Protein AF-A0A0R0GU88-F1 (afdb_monomer_lite)

Sequence (122 aa):
MTDLKIAALEGHMEAKYVFGMILLCSHDDELRKQGLEYMRFIRKSMCIIKCRNRVKQFVDHLWKGNGMLVRNRIPLCRCKNTCKGRRVKKGVWSFLDDDINLCEYSRWDHEIDFFNWLFDVY

Organism: Glycine max (NCBI:txid3847)

Secondary structure (DSSP, 8-state):
-HHHHHHHHTT-HHHHHHHHHHHHT-S-HHHHHHHHHHHHHHHHTT-HHHHHHHHHHHHHHH-TT----------S---SSS-GGGG--TT----SS--TTS-HHHHHHHHHHHHHHHTT--

InterPro domains:
  IPR057136 At2g35280-like, TPR domain [PF23310] (3-59)

Structure (mmCIF, N/CA/C/O backbone):
data_AF-A0A0R0GU88-F1
#
_entry.id   AF-A0A0R0GU88-F1
#
loop_
_atom_site.group_PDB
_atom_site.id
_atom_site.type_symbol
_atom_site.label_atom_id
_atom_site.label_alt_id
_atom_site.label_comp_id
_atom_site.label_asym_id
_atom_site.label_entity_id
_atom_site.label_seq_id
_atom_site.pdbx_PDB_ins_code
_atom_site.Cartn_x
_atom_site.Cartn_y
_atom_site.Cartn_z
_atom_site.occupancy
_atom_site.B_iso_or_equiv
_atom_site.auth_seq_id
_atom_site.auth_comp_id
_atom_site.auth_asym_id
_atom_site.auth_atom_id
_atom_site.pdbx_PDB_model_num
ATOM 1 N N . MET A 1 1 ? 1.875 6.193 14.722 1.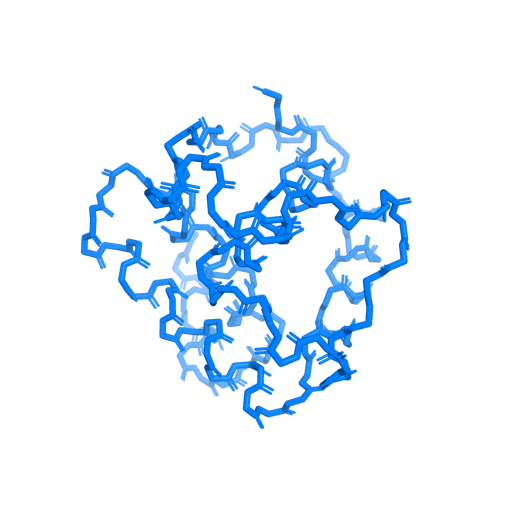00 66.56 1 MET A N 1
ATOM 2 C CA . MET A 1 1 ? 2.665 5.401 13.743 1.00 66.56 1 MET A CA 1
ATOM 3 C C . MET A 1 1 ? 3.547 4.353 14.426 1.00 66.56 1 MET A C 1
ATOM 5 O O . MET A 1 1 ? 3.728 3.287 13.851 1.00 66.56 1 MET A O 1
ATOM 9 N N . THR A 1 2 ? 4.047 4.606 15.643 1.00 83.25 2 THR A N 1
ATOM 10 C CA . THR A 1 2 ? 4.864 3.659 16.425 1.00 83.25 2 THR A CA 1
ATOM 11 C C . THR A 1 2 ? 4.169 2.316 16.663 1.00 83.25 2 THR A C 1
ATOM 13 O O . THR A 1 2 ? 4.744 1.291 16.316 1.00 83.25 2 THR A O 1
ATOM 16 N N . ASP A 1 3 ? 2.914 2.312 17.123 1.00 91.50 3 ASP A N 1
ATOM 17 C CA . ASP A 1 3 ? 2.192 1.064 17.435 1.00 91.50 3 ASP A CA 1
ATOM 18 C C . ASP A 1 3 ? 1.969 0.191 16.198 1.00 91.50 3 ASP A C 1
ATOM 20 O O . ASP A 1 3 ? 2.160 -1.020 16.237 1.00 91.50 3 ASP A O 1
ATOM 24 N N . LEU A 1 4 ? 1.648 0.815 15.057 1.00 90.25 4 LEU A N 1
ATOM 25 C CA . LEU A 1 4 ? 1.500 0.103 13.787 1.00 90.25 4 LEU A CA 1
ATOM 26 C C . LEU A 1 4 ? 2.821 -0.547 13.355 1.00 90.25 4 LEU A C 1
ATOM 28 O O . LEU A 1 4 ? 2.826 -1.693 12.911 1.00 90.25 4 LEU A O 1
ATOM 32 N N . LYS A 1 5 ? 3.938 0.179 13.490 1.00 92.81 5 LYS A N 1
ATOM 33 C CA . LYS A 1 5 ? 5.271 -0.351 13.187 1.00 92.81 5 LYS A CA 1
ATOM 34 C C . LYS A 1 5 ? 5.621 -1.518 14.114 1.00 92.81 5 LYS A C 1
ATOM 36 O O . LYS A 1 5 ? 6.118 -2.526 13.625 1.00 92.81 5 LYS A O 1
ATOM 41 N N . ILE A 1 6 ? 5.352 -1.399 15.415 1.00 95.69 6 ILE A N 1
ATOM 42 C CA . ILE A 1 6 ? 5.600 -2.467 16.397 1.00 95.69 6 ILE A CA 1
ATOM 43 C C . ILE A 1 6 ? 4.776 -3.707 16.039 1.00 95.69 6 ILE A C 1
ATOM 45 O O . ILE A 1 6 ? 5.356 -4.766 15.823 1.00 95.69 6 ILE A O 1
ATOM 49 N N . ALA A 1 7 ? 3.466 -3.563 15.831 1.00 95.19 7 ALA A N 1
ATOM 50 C CA . ALA A 1 7 ? 2.599 -4.678 15.451 1.00 95.19 7 ALA A CA 1
ATOM 51 C C . ALA A 1 7 ? 3.040 -5.342 14.130 1.00 95.19 7 ALA A C 1
ATOM 53 O O . ALA A 1 7 ? 2.999 -6.567 13.986 1.00 95.19 7 ALA A O 1
ATOM 54 N N . ALA A 1 8 ? 3.498 -4.551 13.152 1.00 95.12 8 ALA A N 1
ATOM 55 C CA . ALA A 1 8 ? 4.046 -5.081 11.906 1.00 95.12 8 ALA A CA 1
ATOM 56 C C . ALA A 1 8 ? 5.330 -5.896 12.144 1.00 95.12 8 ALA A C 1
ATOM 58 O O . ALA A 1 8 ? 5.484 -6.971 11.562 1.00 95.12 8 ALA A O 1
ATOM 59 N N . LEU A 1 9 ? 6.231 -5.422 13.008 1.00 94.44 9 LEU A N 1
ATOM 60 C CA . LEU A 1 9 ? 7.456 -6.139 13.373 1.00 94.44 9 LEU A CA 1
ATOM 61 C C . LEU A 1 9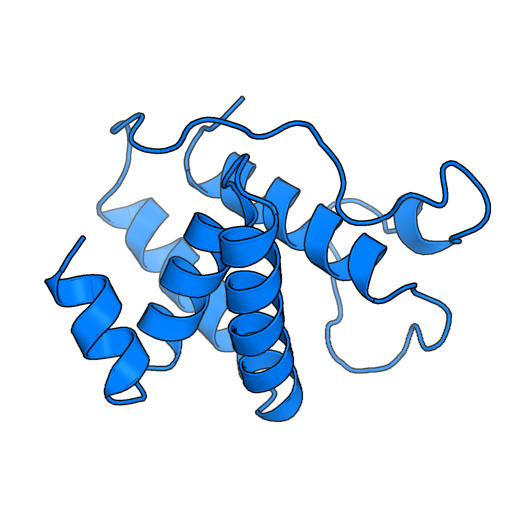 ? 7.162 -7.426 14.159 1.00 94.44 9 LEU A C 1
ATOM 63 O O . LEU A 1 9 ? 7.790 -8.448 13.894 1.00 94.44 9 LEU A O 1
ATOM 67 N N . GLU A 1 10 ? 6.157 -7.411 15.034 1.00 94.75 10 GLU A N 1
ATOM 68 C CA . GLU A 1 10 ? 5.708 -8.568 15.826 1.00 94.75 10 GLU A CA 1
ATOM 69 C C . GLU A 1 10 ? 4.997 -9.651 14.999 1.00 94.75 10 GLU A C 1
ATOM 71 O O . GLU A 1 10 ? 4.727 -10.742 15.495 1.00 94.75 10 GLU A O 1
ATOM 76 N N . GLY A 1 11 ? 4.725 -9.401 13.715 1.00 91.94 11 GLY A N 1
ATOM 77 C CA . GLY A 1 11 ? 4.186 -10.421 12.814 1.00 91.94 11 GLY A CA 1
ATOM 78 C C . GLY A 1 11 ? 2.701 -10.291 12.495 1.00 91.94 11 GLY A C 1
ATOM 79 O O . GLY A 1 11 ? 2.195 -11.111 11.728 1.00 91.94 11 GLY A O 1
ATOM 80 N N . HIS A 1 12 ? 2.004 -9.267 12.997 1.00 93.94 12 HIS A N 1
ATOM 81 C CA . HIS A 1 12 ? 0.592 -9.055 12.675 1.00 93.94 12 HIS A CA 1
ATOM 82 C C . HIS A 1 12 ? 0.416 -8.768 11.176 1.00 93.94 12 HIS A C 1
ATOM 84 O O . HIS A 1 12 ? 0.899 -7.764 10.652 1.00 93.94 12 HIS A O 1
ATOM 90 N N . MET A 1 13 ? -0.282 -9.657 10.464 1.00 94.19 13 MET A N 1
ATOM 91 C CA . MET A 1 13 ? -0.327 -9.651 8.995 1.00 94.19 13 MET A CA 1
ATOM 92 C C . MET A 1 13 ? -1.021 -8.414 8.416 1.00 94.19 13 MET A C 1
ATOM 94 O O . MET A 1 13 ? -0.590 -7.874 7.397 1.00 94.19 13 MET A O 1
ATOM 98 N N . GLU A 1 14 ? -2.085 -7.945 9.058 1.00 93.19 14 GLU A N 1
ATOM 99 C CA . GLU A 1 14 ? -2.807 -6.733 8.678 1.00 93.19 14 GLU A CA 1
ATOM 100 C C . GLU A 1 14 ? -1.958 -5.489 8.944 1.00 93.19 14 GLU A C 1
ATOM 102 O O . GLU A 1 14 ? -1.893 -4.599 8.098 1.00 93.19 14 GLU A O 1
ATOM 107 N N . ALA A 1 15 ? -1.238 -5.460 10.070 1.00 93.81 15 ALA A N 1
ATOM 108 C CA . ALA A 1 15 ? -0.316 -4.375 10.387 1.00 93.81 15 ALA A CA 1
ATOM 109 C C . ALA A 1 15 ? 0.830 -4.313 9.370 1.00 93.81 15 ALA A C 1
ATOM 111 O O . ALA A 1 15 ? 1.114 -3.240 8.846 1.00 93.81 15 ALA A O 1
ATOM 112 N N . LYS A 1 16 ? 1.423 -5.460 9.008 1.00 96.50 16 LYS A N 1
ATOM 113 C CA . LYS A 1 16 ? 2.425 -5.553 7.934 1.00 96.50 16 LYS A CA 1
ATOM 114 C C . LYS A 1 16 ? 1.895 -5.020 6.606 1.00 96.50 16 LYS A C 1
ATOM 116 O O . LYS A 1 16 ? 2.622 -4.319 5.911 1.00 96.50 16 LYS A O 1
ATOM 121 N N . TYR A 1 17 ? 0.646 -5.338 6.259 1.00 95.56 17 TYR A N 1
ATOM 122 C CA . TYR A 1 17 ? 0.023 -4.863 5.021 1.00 95.56 17 TYR A CA 1
ATOM 123 C C . TYR A 1 17 ? -0.124 -3.341 5.017 1.00 95.56 17 TYR A C 1
ATOM 125 O O . TYR A 1 17 ? 0.356 -2.685 4.097 1.00 95.56 17 TYR A O 1
ATOM 133 N N . VAL A 1 18 ? -0.740 -2.774 6.059 1.00 94.00 18 VAL A N 1
ATOM 134 C CA . VAL A 1 18 ? -0.962 -1.323 6.147 1.00 94.00 18 VAL A CA 1
ATOM 135 C C . VAL A 1 18 ? 0.369 -0.581 6.239 1.00 94.00 18 VAL A C 1
ATOM 137 O O . VAL A 1 18 ? 0.581 0.391 5.523 1.00 94.00 18 VAL A O 1
ATOM 140 N N . PHE A 1 19 ? 1.293 -1.055 7.075 1.00 94.56 19 PHE A N 1
ATOM 141 C CA . PHE A 1 19 ? 2.608 -0.443 7.227 1.00 94.56 19 PHE A CA 1
ATOM 142 C C . PHE A 1 19 ? 3.413 -0.498 5.922 1.00 94.56 19 PHE A C 1
ATOM 144 O O . PHE A 1 19 ? 3.956 0.520 5.501 1.00 94.56 19 PHE A O 1
ATOM 151 N N . GLY A 1 20 ? 3.419 -1.643 5.233 1.00 95.94 20 GLY A N 1
ATOM 152 C CA . GLY A 1 20 ? 4.045 -1.791 3.920 1.00 95.94 20 GLY A CA 1
ATOM 153 C C . GLY A 1 20 ? 3.468 -0.823 2.886 1.00 95.94 20 GLY A C 1
ATOM 154 O O . GLY A 1 20 ? 4.229 -0.143 2.204 1.00 95.94 20 GLY A O 1
ATOM 155 N N . MET A 1 21 ? 2.140 -0.690 2.817 1.00 94.50 21 MET A N 1
ATOM 156 C CA . MET A 1 21 ? 1.474 0.274 1.931 1.00 94.50 21 MET A CA 1
ATOM 157 C C . MET A 1 21 ? 1.855 1.725 2.240 1.00 94.50 21 MET A C 1
ATOM 159 O O . MET A 1 21 ? 2.203 2.471 1.328 1.00 94.50 21 MET A O 1
ATOM 163 N N . ILE A 1 22 ? 1.862 2.118 3.518 1.00 92.56 22 ILE A N 1
ATOM 164 C CA . ILE A 1 22 ? 2.275 3.466 3.938 1.00 92.56 22 ILE A CA 1
ATOM 165 C C . ILE A 1 22 ? 3.709 3.760 3.487 1.00 92.56 22 ILE A C 1
ATOM 167 O O . ILE A 1 22 ? 3.981 4.833 2.951 1.00 92.56 22 ILE A O 1
ATOM 171 N N . LEU A 1 23 ? 4.621 2.799 3.657 1.00 94.81 23 LEU A N 1
ATOM 172 C CA . LEU A 1 23 ? 6.006 2.932 3.210 1.00 94.81 23 LEU A CA 1
ATOM 173 C C . LEU A 1 23 ? 6.115 3.080 1.685 1.00 94.81 23 LEU A C 1
ATOM 175 O O . LEU A 1 23 ? 6.907 3.890 1.204 1.00 94.81 23 LEU A O 1
ATOM 179 N N . LEU A 1 24 ? 5.294 2.359 0.916 1.00 94.56 24 LEU A N 1
ATOM 180 C CA . LEU A 1 24 ? 5.237 2.509 -0.542 1.00 94.56 24 LEU A CA 1
ATOM 181 C C . LEU A 1 24 ? 4.702 3.876 -0.988 1.00 94.56 24 LEU A C 1
ATOM 183 O O . LEU A 1 24 ? 5.092 4.361 -2.050 1.00 94.56 24 LEU A O 1
ATOM 187 N N . CYS A 1 25 ? 3.864 4.525 -0.180 1.00 91.19 25 CYS A N 1
ATOM 188 C CA . CYS A 1 25 ? 3.421 5.898 -0.418 1.00 91.19 25 CYS A CA 1
ATOM 189 C C . CYS A 1 25 ? 4.487 6.953 -0.068 1.00 91.19 25 CYS A C 1
ATOM 191 O O . CYS A 1 25 ? 4.284 8.129 -0.353 1.00 91.19 25 CYS A O 1
ATOM 193 N N . SER A 1 26 ? 5.635 6.575 0.505 1.00 91.31 26 SER A N 1
ATOM 194 C CA . SER A 1 26 ? 6.732 7.509 0.779 1.00 91.31 26 SER A CA 1
ATOM 195 C C . SER A 1 26 ? 7.387 8.025 -0.506 1.00 91.31 26 SER A C 1
ATOM 197 O O . SER A 1 26 ? 7.436 7.313 -1.513 1.00 91.31 26 SER A O 1
ATOM 199 N N . HIS A 1 27 ? 7.922 9.251 -0.465 1.00 91.62 27 HIS A N 1
ATOM 200 C CA . HIS A 1 27 ? 8.832 9.802 -1.482 1.00 91.62 27 HIS A CA 1
ATOM 201 C C . HIS A 1 27 ? 10.294 9.369 -1.284 1.00 91.62 27 HIS A C 1
ATOM 203 O O . HIS A 1 27 ? 11.113 9.587 -2.171 1.00 91.62 27 HIS A O 1
ATOM 209 N N . ASP A 1 28 ? 10.613 8.757 -0.144 1.00 92.94 28 ASP A N 1
ATOM 210 C CA . ASP A 1 28 ? 11.930 8.202 0.163 1.00 92.94 28 ASP A CA 1
ATOM 211 C C . ASP A 1 28 ? 12.075 6.800 -0.453 1.00 92.94 28 ASP A C 1
ATOM 213 O O . ASP A 1 28 ? 11.317 5.880 -0.126 1.00 92.94 28 ASP A O 1
ATOM 217 N N . ASP A 1 29 ? 13.056 6.636 -1.342 1.00 93.50 29 ASP A N 1
ATOM 218 C CA . ASP A 1 29 ? 13.317 5.380 -2.047 1.00 93.50 29 ASP A CA 1
ATOM 219 C C . ASP A 1 29 ? 13.708 4.222 -1.109 1.00 93.50 29 ASP A C 1
ATOM 221 O O . ASP A 1 29 ? 13.351 3.075 -1.388 1.00 93.50 29 ASP A O 1
ATOM 225 N N . GLU A 1 30 ? 14.382 4.481 0.015 1.00 96.38 30 GLU A N 1
ATOM 226 C CA . GLU A 1 30 ? 14.739 3.445 0.994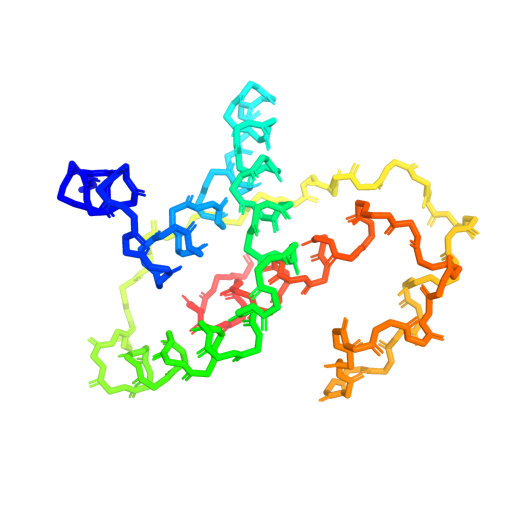 1.00 96.38 30 GLU A CA 1
ATOM 227 C C . GLU A 1 30 ? 13.514 2.970 1.777 1.00 96.38 30 GLU A C 1
ATOM 229 O O . GLU A 1 30 ? 13.337 1.768 2.000 1.00 96.38 30 GLU A O 1
ATOM 234 N N . LEU A 1 31 ? 12.604 3.884 2.122 1.00 95.44 31 LEU A N 1
ATOM 235 C CA . LEU A 1 31 ? 11.318 3.503 2.710 1.00 95.44 31 LEU A CA 1
ATOM 236 C C . LEU A 1 31 ? 10.474 2.704 1.714 1.00 95.44 31 LEU A C 1
ATOM 238 O O . LEU A 1 31 ? 9.894 1.685 2.086 1.00 95.44 31 LEU A O 1
ATOM 242 N N . ARG A 1 32 ? 10.464 3.086 0.431 1.00 95.50 32 ARG A N 1
ATOM 243 C CA . ARG A 1 32 ? 9.766 2.317 -0.614 1.00 95.50 32 ARG A CA 1
ATOM 244 C C . ARG A 1 32 ? 10.342 0.908 -0.765 1.00 95.50 32 ARG A C 1
ATOM 246 O O . ARG A 1 32 ? 9.576 -0.043 -0.911 1.00 95.50 32 ARG A O 1
ATOM 253 N N . LYS A 1 33 ? 11.668 0.738 -0.688 1.00 96.25 33 LYS A N 1
ATOM 254 C CA . LYS A 1 33 ? 12.306 -0.593 -0.681 1.00 96.25 33 LYS A CA 1
ATOM 255 C C . LYS A 1 33 ? 11.859 -1.432 0.514 1.00 96.25 33 LYS A C 1
ATOM 257 O O . LYS A 1 33 ? 11.456 -2.574 0.317 1.00 96.25 33 LYS A O 1
ATOM 262 N N . GLN A 1 34 ? 11.835 -0.859 1.717 1.00 96.56 34 GLN A N 1
ATOM 263 C CA . GLN A 1 34 ? 11.314 -1.551 2.902 1.00 96.56 34 GLN A CA 1
ATOM 264 C C . GLN A 1 34 ? 9.837 -1.932 2.729 1.00 96.56 34 GLN A C 1
ATOM 266 O O . GLN A 1 34 ? 9.444 -3.061 3.018 1.00 96.56 34 GLN A O 1
ATOM 271 N N . GLY A 1 35 ? 9.014 -1.030 2.187 1.00 96.56 35 GLY A N 1
ATOM 272 C CA . GLY A 1 35 ? 7.616 -1.318 1.862 1.00 96.56 35 GLY A CA 1
ATOM 273 C C . GLY A 1 35 ? 7.473 -2.525 0.930 1.00 96.56 35 GLY A C 1
ATOM 274 O O . GLY A 1 35 ? 6.670 -3.420 1.194 1.00 96.56 35 GLY A O 1
ATOM 275 N N . LEU A 1 36 ? 8.306 -2.612 -0.113 1.00 96.31 36 LEU A N 1
ATOM 276 C CA . LEU A 1 36 ? 8.325 -3.754 -1.032 1.00 96.31 36 LEU A CA 1
ATOM 277 C C . LEU A 1 36 ? 8.653 -5.074 -0.327 1.00 96.31 36 LEU A C 1
ATOM 279 O O . LEU A 1 36 ? 8.066 -6.099 -0.669 1.00 96.31 36 LEU A O 1
ATOM 283 N N . GLU A 1 37 ? 9.554 -5.078 0.654 1.00 96.44 37 GLU A N 1
ATOM 284 C CA . GLU A 1 37 ? 9.892 -6.282 1.422 1.00 96.44 37 GLU A CA 1
ATOM 285 C C . GLU A 1 37 ? 8.698 -6.802 2.228 1.00 96.44 37 GLU A C 1
ATOM 287 O O . GLU A 1 37 ? 8.387 -7.996 2.162 1.00 96.44 37 GLU A O 1
ATOM 292 N N . TYR A 1 38 ? 7.963 -5.913 2.905 1.00 96.12 38 TYR A N 1
ATOM 293 C CA . TYR A 1 38 ? 6.710 -6.281 3.574 1.00 96.12 38 TYR A CA 1
ATOM 294 C C . TYR A 1 38 ? 5.701 -6.863 2.584 1.00 96.12 38 TYR A C 1
ATOM 296 O O . TYR A 1 38 ? 5.100 -7.909 2.841 1.00 96.12 38 TYR A O 1
ATOM 304 N N . MET A 1 39 ? 5.545 -6.231 1.423 1.00 94.56 39 MET A N 1
ATOM 305 C CA . MET A 1 39 ? 4.579 -6.682 0.426 1.00 94.56 39 MET A CA 1
ATOM 306 C C . MET A 1 39 ? 4.945 -8.037 -0.190 1.00 94.56 39 MET A C 1
ATOM 308 O O . MET A 1 39 ? 4.082 -8.911 -0.326 1.00 94.56 39 MET A O 1
ATOM 312 N N . ARG A 1 40 ? 6.231 -8.265 -0.474 1.00 93.75 40 ARG A N 1
ATOM 313 C CA . ARG A 1 40 ? 6.771 -9.567 -0.899 1.00 93.75 40 ARG A CA 1
ATOM 314 C C . ARG A 1 40 ? 6.517 -10.649 0.140 1.00 93.75 40 ARG A C 1
ATOM 316 O O . ARG A 1 40 ? 6.062 -11.736 -0.218 1.00 93.75 40 ARG A O 1
ATOM 323 N N . PHE A 1 41 ? 6.760 -10.347 1.415 1.00 94.12 41 PHE A N 1
ATOM 324 C CA . PHE A 1 41 ? 6.496 -11.269 2.516 1.00 94.12 41 PHE A CA 1
ATOM 325 C C . PHE A 1 41 ? 5.017 -11.673 2.564 1.00 94.12 41 PHE A C 1
ATOM 327 O O . PHE A 1 41 ? 4.697 -12.859 2.567 1.00 94.12 41 PHE A O 1
ATOM 334 N N . ILE A 1 42 ? 4.101 -10.705 2.527 1.00 92.38 42 ILE A N 1
ATOM 335 C CA . ILE A 1 42 ? 2.656 -10.969 2.611 1.00 92.38 42 ILE A CA 1
ATOM 336 C C . ILE A 1 42 ? 2.161 -11.779 1.410 1.00 92.38 42 ILE A C 1
ATOM 338 O O . ILE A 1 42 ? 1.317 -12.666 1.579 1.00 92.38 42 ILE A O 1
ATOM 342 N N . ARG A 1 43 ? 2.691 -11.503 0.210 1.00 89.25 43 ARG A N 1
ATOM 343 C CA . ARG A 1 43 ? 2.401 -12.294 -0.993 1.00 89.25 43 ARG A CA 1
ATOM 344 C C . ARG A 1 43 ? 2.888 -13.728 -0.842 1.00 89.25 43 ARG A C 1
ATOM 346 O O . ARG A 1 43 ? 2.108 -14.634 -1.105 1.00 89.25 43 ARG A O 1
ATOM 353 N N . LYS A 1 44 ? 4.129 -13.940 -0.391 1.00 90.38 44 LYS A N 1
ATOM 354 C CA . LYS A 1 44 ? 4.674 -15.285 -0.145 1.00 90.38 44 LYS A CA 1
ATOM 355 C C . LYS A 1 44 ? 3.833 -16.061 0.874 1.00 90.38 44 LYS A C 1
ATOM 357 O O . LYS A 1 44 ? 3.657 -17.263 0.731 1.00 90.38 44 LYS A O 1
ATOM 362 N N . SER A 1 45 ? 3.268 -15.366 1.858 1.00 90.94 45 SER A N 1
ATOM 363 C CA . SER A 1 45 ? 2.353 -15.941 2.849 1.00 90.94 45 SER A CA 1
ATOM 364 C C . SER A 1 45 ? 0.908 -16.102 2.351 1.00 90.94 45 SER A C 1
ATOM 366 O O . SER A 1 45 ? 0.045 -16.476 3.141 1.00 90.94 45 SER A O 1
ATOM 368 N N . MET A 1 46 ? 0.601 -15.774 1.088 1.00 87.31 46 MET A N 1
ATOM 369 C CA . MET A 1 46 ? -0.740 -15.850 0.478 1.00 87.31 46 MET A CA 1
ATOM 370 C C . MET A 1 46 ? -1.837 -15.086 1.244 1.00 87.31 46 MET A C 1
ATOM 372 O O . MET A 1 46 ? -3.031 -15.318 1.064 1.00 87.31 46 MET A O 1
ATOM 376 N N . CYS A 1 47 ? -1.449 -14.132 2.093 1.00 89.56 47 CYS A N 1
ATOM 377 C CA . CYS A 1 47 ? -2.364 -13.448 3.008 1.00 89.56 47 CYS A CA 1
ATOM 378 C C . CYS A 1 47 ? -2.912 -12.137 2.440 1.00 89.56 47 CYS A C 1
ATOM 380 O O . CYS A 1 47 ? -3.773 -11.521 3.059 1.00 89.56 47 CYS A O 1
ATOM 382 N N . ILE A 1 48 ? -2.451 -11.700 1.269 1.00 87.81 48 ILE A N 1
ATOM 383 C CA . ILE A 1 48 ? -2.751 -10.365 0.749 1.00 87.81 48 ILE A CA 1
ATOM 384 C C . ILE A 1 48 ? -4.247 -10.090 0.551 1.00 87.81 48 ILE A C 1
ATOM 386 O O . ILE A 1 48 ? -4.723 -9.049 0.988 1.00 87.81 48 ILE A O 1
ATOM 390 N N . ILE A 1 49 ? -5.010 -11.035 -0.013 1.00 88.94 49 ILE A N 1
ATOM 391 C CA . ILE A 1 49 ? -6.466 -10.882 -0.192 1.00 88.94 49 ILE A CA 1
ATOM 392 C C . ILE A 1 49 ? -7.157 -10.773 1.173 1.00 88.94 49 ILE A C 1
ATOM 394 O O . ILE A 1 49 ? -8.019 -9.919 1.374 1.00 88.94 49 ILE A O 1
ATOM 398 N N . LYS A 1 50 ? -6.751 -11.611 2.135 1.00 91.75 50 LYS A N 1
ATOM 399 C CA . LYS A 1 50 ? -7.293 -11.603 3.498 1.00 91.75 50 LYS A CA 1
ATOM 400 C C . LYS A 1 50 ? -6.991 -10.281 4.210 1.00 91.75 50 LYS A C 1
ATOM 402 O O . LYS A 1 50 ? -7.903 -9.692 4.785 1.00 91.75 50 LYS A O 1
ATOM 407 N N . CYS A 1 51 ? -5.747 -9.805 4.139 1.00 92.38 51 CYS A N 1
ATOM 408 C CA . CYS A 1 51 ? -5.329 -8.526 4.711 1.00 92.38 51 CYS A CA 1
ATOM 409 C C . CYS A 1 51 ? -6.101 -7.364 4.082 1.00 92.38 51 CYS A C 1
ATOM 411 O O . CYS A 1 51 ? -6.695 -6.574 4.809 1.00 92.38 51 CYS A O 1
ATOM 413 N N . ARG A 1 52 ? -6.171 -7.311 2.745 1.00 90.75 52 ARG A N 1
ATOM 414 C CA . ARG A 1 52 ? -6.925 -6.298 1.997 1.00 90.75 52 ARG A CA 1
ATOM 415 C C . ARG A 1 52 ? -8.385 -6.235 2.452 1.00 90.75 52 ARG A C 1
ATOM 417 O O . ARG A 1 52 ? -8.887 -5.157 2.753 1.00 90.75 52 ARG A O 1
ATOM 424 N N . ASN A 1 53 ? -9.058 -7.384 2.543 1.00 91.25 53 ASN A N 1
ATOM 425 C CA . ASN A 1 53 ? -10.464 -7.445 2.950 1.00 91.25 53 ASN A CA 1
ATOM 426 C C . ASN A 1 53 ? -10.675 -6.985 4.398 1.00 91.25 53 ASN A C 1
ATOM 428 O O . ASN A 1 53 ? -11.629 -6.261 4.670 1.00 91.25 53 ASN A O 1
ATOM 432 N N . ARG A 1 54 ? -9.778 -7.362 5.318 1.00 90.94 54 ARG A N 1
ATOM 433 C CA . ARG A 1 54 ? -9.838 -6.915 6.719 1.00 90.94 54 ARG A CA 1
ATOM 434 C C . ARG A 1 54 ? -9.613 -5.412 6.849 1.00 90.94 54 ARG A C 1
ATOM 436 O O . ARG A 1 54 ? -10.382 -4.744 7.528 1.00 90.94 54 ARG A O 1
ATOM 443 N N . VAL A 1 55 ? -8.608 -4.867 6.166 1.00 88.62 55 VAL A N 1
ATOM 444 C CA . VAL A 1 55 ? -8.338 -3.419 6.169 1.00 88.62 55 VAL A CA 1
ATOM 445 C C . VAL A 1 55 ? -9.501 -2.647 5.563 1.00 88.62 55 VAL A C 1
ATOM 447 O O . VAL A 1 55 ? -9.911 -1.645 6.137 1.00 88.62 55 VAL A O 1
ATOM 450 N N . LYS A 1 56 ? -10.099 -3.147 4.475 1.00 87.88 56 LYS A N 1
ATOM 451 C CA . LYS A 1 56 ? -11.310 -2.556 3.902 1.00 87.88 56 LYS A CA 1
ATOM 452 C C . LYS A 1 56 ? -12.450 -2.480 4.920 1.00 87.88 56 LYS A C 1
ATOM 454 O O . LYS A 1 56 ? -13.022 -1.414 5.088 1.00 87.88 56 LYS A O 1
ATOM 459 N N . GLN A 1 57 ? -12.726 -3.571 5.639 1.00 88.06 57 GLN A N 1
ATOM 460 C CA . GLN A 1 57 ? -13.740 -3.574 6.700 1.00 88.06 57 GLN A CA 1
ATOM 461 C C . GLN A 1 57 ? -13.431 -2.530 7.781 1.00 88.06 57 GLN A C 1
ATOM 463 O O . GLN A 1 57 ? -14.318 -1.780 8.176 1.00 88.06 57 GLN A O 1
ATOM 468 N N . PHE A 1 58 ? -12.177 -2.429 8.235 1.00 84.81 58 PHE A N 1
ATOM 469 C CA . PHE A 1 58 ? -11.798 -1.404 9.211 1.00 84.81 58 PHE A CA 1
ATOM 470 C C . PHE A 1 58 ? -12.009 0.013 8.677 1.00 84.81 58 PHE A C 1
ATOM 472 O O . PHE A 1 58 ? -12.538 0.853 9.400 1.00 84.81 58 PHE A O 1
ATOM 479 N N . VAL A 1 59 ? -11.639 0.281 7.424 1.00 82.31 59 VAL A N 1
ATOM 480 C CA . VAL A 1 59 ? -11.796 1.614 6.835 1.00 82.31 59 VAL A CA 1
ATOM 481 C C . VAL A 1 59 ? -13.266 1.984 6.655 1.00 82.31 59 VAL A C 1
ATOM 483 O O . VAL A 1 59 ? -13.671 3.067 7.082 1.00 82.31 59 VAL A O 1
ATOM 486 N N . ASP A 1 60 ? -14.072 1.054 6.139 1.00 79.75 60 ASP A N 1
ATOM 487 C CA . ASP A 1 60 ? -15.514 1.228 5.940 1.00 79.75 60 ASP A CA 1
ATOM 488 C C . ASP A 1 60 ? -16.245 1.556 7.261 1.00 79.75 60 ASP A C 1
ATOM 490 O O . ASP A 1 60 ? -17.227 2.310 7.256 1.00 79.75 60 ASP A O 1
ATOM 494 N N . HIS A 1 61 ? -15.764 1.015 8.389 1.00 77.38 61 HIS A N 1
ATOM 495 C CA . HIS A 1 61 ? -16.384 1.172 9.708 1.00 77.38 61 HIS A CA 1
ATOM 496 C C . HIS A 1 61 ? -15.795 2.290 10.581 1.00 77.38 61 HIS A C 1
ATOM 498 O O . HIS A 1 61 ? -16.531 2.842 11.396 1.00 77.38 61 HIS A O 1
ATOM 504 N N . LEU A 1 62 ? -14.504 2.619 10.457 1.00 67.50 62 LEU A N 1
ATOM 505 C CA . LEU A 1 62 ? -13.797 3.459 11.440 1.00 67.50 62 LEU A CA 1
ATOM 506 C C . LEU A 1 62 ? -13.110 4.699 10.854 1.00 67.50 62 LEU A C 1
ATOM 508 O O . LEU A 1 62 ? -12.847 5.637 11.603 1.00 67.50 62 LEU A O 1
ATOM 512 N N . TRP A 1 63 ? -12.800 4.731 9.553 1.00 63.69 63 TRP A N 1
ATOM 513 C CA . TRP A 1 63 ? -11.835 5.697 8.993 1.00 63.69 63 TRP A CA 1
ATOM 514 C C . TRP A 1 63 ? -12.383 6.604 7.888 1.00 63.69 63 TRP A C 1
ATOM 516 O O . TRP A 1 63 ? -11.623 7.137 7.081 1.00 63.69 63 TRP A O 1
ATOM 526 N N . LYS A 1 64 ? -13.691 6.867 7.879 1.00 57.62 64 LYS A N 1
ATOM 527 C CA . LYS A 1 64 ? -14.260 7.894 6.997 1.00 57.62 64 LYS A CA 1
ATOM 528 C C . LYS A 1 64 ? -13.738 9.282 7.392 1.00 57.62 64 LYS A C 1
ATOM 530 O O . LYS A 1 64 ? -14.150 9.821 8.415 1.00 57.62 64 LYS A O 1
ATOM 535 N N . GLY A 1 65 ? -12.873 9.871 6.565 1.00 54.75 65 GLY A N 1
ATOM 536 C CA . GLY A 1 65 ? -12.626 11.318 6.567 1.00 54.75 65 GLY A CA 1
ATOM 537 C C . GLY A 1 65 ? -11.329 11.833 7.198 1.00 54.75 65 GLY A C 1
ATOM 538 O O . GLY A 1 65 ? -11.163 13.048 7.269 1.00 54.75 65 GLY A O 1
ATOM 539 N N . ASN A 1 66 ? -10.382 10.980 7.598 1.00 55.12 66 ASN A N 1
ATOM 540 C CA . ASN A 1 66 ? -9.071 11.464 8.046 1.00 55.12 66 ASN A CA 1
ATOM 541 C C . ASN A 1 66 ? -8.053 11.369 6.904 1.00 55.12 66 ASN A C 1
ATOM 543 O O . ASN A 1 66 ? -7.504 10.300 6.649 1.00 55.12 66 ASN A O 1
ATOM 547 N N . GLY A 1 67 ? -7.778 12.503 6.248 1.00 59.06 67 GLY A N 1
ATOM 548 C CA . GLY A 1 67 ? -6.770 12.672 5.189 1.00 59.06 67 GLY A CA 1
ATOM 549 C C . GLY A 1 67 ? -5.319 12.502 5.666 1.00 59.06 67 GLY A C 1
ATOM 550 O O . GLY A 1 67 ? -4.492 13.390 5.491 1.00 59.06 67 GLY A O 1
ATOM 551 N N . MET A 1 68 ? -5.005 11.375 6.306 1.00 64.25 68 MET A N 1
ATOM 552 C CA . MET A 1 68 ? -3.700 11.081 6.910 1.00 64.25 68 MET A CA 1
ATOM 553 C C . MET A 1 68 ? -2.636 10.635 5.903 1.00 64.25 68 MET A C 1
ATOM 555 O O . MET A 1 68 ? -1.466 10.508 6.264 1.00 64.25 68 MET A O 1
ATOM 559 N N . LEU A 1 69 ? -3.026 10.359 4.662 1.00 71.62 69 LEU A N 1
ATOM 560 C CA . LEU A 1 69 ? -2.143 9.834 3.633 1.00 71.62 69 LEU A CA 1
ATOM 561 C C . LEU A 1 69 ? -2.009 10.845 2.498 1.00 71.62 69 LEU A C 1
ATOM 563 O O . LEU A 1 69 ? -2.994 11.361 1.976 1.00 71.62 69 LEU A O 1
ATOM 567 N N . VAL A 1 70 ? -0.765 11.103 2.102 1.00 77.75 70 VAL A N 1
ATOM 568 C CA . VAL A 1 70 ? -0.442 11.917 0.931 1.00 77.75 70 VAL A CA 1
ATOM 569 C C . VAL A 1 70 ? -0.173 10.982 -0.239 1.00 77.75 70 VAL A C 1
ATOM 571 O O . VAL A 1 70 ? 0.599 10.028 -0.116 1.00 77.75 70 VAL A O 1
ATOM 574 N N . ARG A 1 71 ? -0.796 11.254 -1.389 1.00 81.69 71 ARG A N 1
ATOM 575 C CA . ARG A 1 71 ? -0.589 10.445 -2.589 1.00 81.69 71 ARG A CA 1
ATOM 576 C C . ARG A 1 71 ? 0.805 10.679 -3.162 1.00 81.69 71 ARG A C 1
ATOM 578 O O . ARG A 1 71 ? 1.053 11.724 -3.764 1.00 81.69 71 ARG A O 1
ATOM 585 N N . ASN A 1 72 ? 1.676 9.676 -3.111 1.00 85.94 72 ASN A N 1
ATOM 586 C CA . ASN A 1 72 ? 2.847 9.671 -3.980 1.00 85.94 72 ASN A CA 1
ATOM 587 C C . ASN A 1 72 ? 2.466 9.144 -5.371 1.00 85.94 72 ASN A C 1
ATOM 589 O O . ASN A 1 72 ? 2.106 7.983 -5.546 1.00 85.94 72 ASN A O 1
ATOM 593 N N . ARG A 1 73 ? 2.559 10.022 -6.374 1.00 85.06 73 ARG A N 1
ATOM 594 C CA . ARG A 1 73 ? 2.213 9.732 -7.776 1.00 85.06 73 ARG A CA 1
ATOM 595 C C . ARG A 1 73 ? 3.350 9.087 -8.573 1.00 85.06 73 ARG A C 1
ATOM 597 O O . ARG A 1 73 ? 3.169 8.804 -9.756 1.00 85.06 73 ARG A O 1
ATOM 604 N N . ILE A 1 74 ? 4.520 8.878 -7.967 1.00 88.50 74 ILE A N 1
ATOM 605 C CA . ILE A 1 74 ? 5.656 8.214 -8.608 1.00 88.50 74 ILE A CA 1
ATOM 606 C C . ILE A 1 74 ? 5.381 6.702 -8.631 1.00 88.50 74 ILE A C 1
ATOM 608 O O . ILE A 1 74 ? 5.357 6.077 -7.564 1.00 88.50 74 ILE A O 1
ATOM 612 N N . PRO A 1 75 ? 5.205 6.083 -9.813 1.00 88.06 75 PRO A N 1
ATOM 613 C CA . PRO A 1 75 ? 5.024 4.640 -9.898 1.00 88.06 75 PRO A CA 1
ATOM 614 C C . PRO A 1 75 ? 6.318 3.913 -9.516 1.00 88.06 75 PRO A C 1
ATOM 616 O O . PRO A 1 75 ? 7.424 4.354 -9.837 1.00 88.06 75 PRO A O 1
ATOM 619 N N . LEU A 1 76 ? 6.186 2.768 -8.856 1.00 88.81 76 LEU A N 1
ATOM 620 C CA . LEU A 1 76 ? 7.264 1.808 -8.640 1.00 88.81 76 LEU A CA 1
ATOM 621 C C . LEU A 1 76 ? 7.749 1.245 -9.979 1.00 88.81 76 LEU A C 1
ATOM 623 O O . LEU A 1 76 ? 8.950 1.078 -10.199 1.00 88.81 76 LEU A O 1
ATOM 627 N N . CYS A 1 77 ? 6.824 0.961 -10.899 1.00 87.38 77 CYS A N 1
ATOM 628 C CA . CYS A 1 77 ? 7.162 0.427 -12.205 1.00 87.38 77 CYS A CA 1
ATOM 629 C C . CYS A 1 77 ? 7.609 1.539 -13.160 1.00 87.38 77 CYS A C 1
ATOM 631 O O . CYS A 1 77 ? 6.813 2.366 -13.610 1.00 87.38 77 CYS A O 1
ATOM 633 N N . ARG A 1 78 ? 8.887 1.512 -13.556 1.00 83.12 78 ARG A N 1
ATOM 634 C CA . ARG A 1 78 ? 9.440 2.441 -14.562 1.00 83.12 78 ARG A CA 1
ATOM 635 C C . ARG A 1 78 ? 9.112 2.046 -16.007 1.00 83.12 78 ARG A C 1
ATOM 637 O O . ARG A 1 78 ? 9.352 2.817 -16.934 1.00 83.12 78 ARG A O 1
ATOM 644 N N . CYS A 1 79 ? 8.542 0.863 -16.219 1.00 75.31 79 CYS A N 1
ATOM 645 C CA . CYS A 1 79 ? 8.156 0.370 -17.533 1.00 75.31 79 CYS A CA 1
ATOM 646 C C . CYS A 1 79 ? 6.864 1.061 -17.986 1.00 75.31 79 CYS A C 1
ATOM 648 O O . CYS A 1 79 ? 5.764 0.574 -17.731 1.00 75.31 79 CYS A O 1
ATOM 650 N N . LYS A 1 80 ? 6.985 2.214 -18.655 1.00 62.19 80 LYS A N 1
ATOM 651 C CA . LYS A 1 80 ? 5.822 3.033 -19.036 1.00 62.19 80 LYS A CA 1
ATOM 652 C C . LYS A 1 80 ? 4.787 2.267 -19.874 1.00 62.19 80 LYS A C 1
ATOM 654 O O . LYS A 1 80 ? 3.603 2.480 -19.658 1.00 62.19 80 LYS A O 1
ATOM 659 N N . ASN A 1 81 ? 5.214 1.350 -20.754 1.00 59.62 81 ASN A N 1
ATOM 660 C CA . ASN A 1 81 ? 4.325 0.709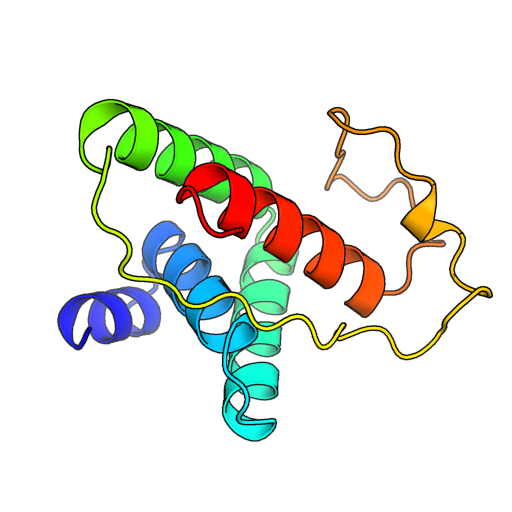 -21.741 1.00 59.62 81 ASN A CA 1
ATOM 661 C C . ASN A 1 81 ? 4.574 -0.790 -22.008 1.00 59.62 81 ASN A C 1
ATOM 663 O O . ASN A 1 81 ? 3.803 -1.404 -22.742 1.00 59.62 81 ASN A O 1
ATOM 667 N N . THR A 1 82 ? 5.631 -1.402 -21.467 1.00 64.19 82 THR A N 1
ATOM 668 C CA . THR A 1 82 ? 5.980 -2.802 -21.794 1.00 64.19 82 THR A CA 1
ATOM 669 C C . THR A 1 82 ? 5.296 -3.820 -20.888 1.00 64.19 82 THR A C 1
ATOM 671 O O . THR A 1 82 ? 5.103 -4.971 -21.275 1.00 64.19 82 THR A O 1
ATOM 674 N N . CYS A 1 83 ? 4.877 -3.412 -19.691 1.00 65.81 83 CYS A N 1
ATOM 675 C CA . CYS A 1 83 ? 4.187 -4.300 -18.770 1.00 65.81 83 CYS A CA 1
ATOM 676 C C . CYS A 1 83 ? 2.707 -4.394 -19.153 1.00 65.81 83 CYS A C 1
ATOM 678 O O . CYS A 1 83 ? 1.962 -3.419 -19.041 1.00 65.81 83 CYS A O 1
ATOM 680 N N . LYS A 1 84 ? 2.255 -5.596 -19.543 1.00 58.84 84 LYS A N 1
ATOM 681 C CA . LYS A 1 84 ? 0.835 -5.897 -19.827 1.00 58.84 84 LYS A CA 1
ATOM 682 C C . LYS A 1 84 ? -0.096 -5.541 -18.654 1.00 58.84 84 LYS A C 1
ATOM 684 O O . LYS A 1 84 ? -1.288 -5.323 -18.852 1.00 58.84 84 LYS A O 1
ATOM 689 N N . GLY A 1 85 ? 0.469 -5.398 -17.456 1.00 53.22 85 GLY A N 1
ATOM 690 C CA . GLY A 1 85 ? -0.256 -5.195 -16.215 1.00 53.22 85 GLY A CA 1
ATOM 691 C C . GLY A 1 85 ? -1.051 -3.921 -16.055 1.00 53.22 85 GLY A C 1
ATOM 692 O O . GLY A 1 85 ? -2.025 -3.943 -15.316 1.00 53.22 85 GLY A O 1
ATOM 693 N N . ARG A 1 86 ? -0.758 -2.833 -16.773 1.00 48.62 86 ARG A N 1
ATOM 694 C CA . ARG A 1 86 ? -1.638 -1.649 -16.713 1.00 48.62 86 ARG A CA 1
ATOM 695 C C . ARG A 1 86 ? -3.059 -1.922 -17.238 1.00 48.62 86 ARG A C 1
ATOM 697 O O . ARG A 1 86 ? -3.946 -1.121 -16.978 1.00 48.62 86 ARG A O 1
ATOM 704 N N . ARG A 1 87 ? -3.296 -3.041 -17.941 1.00 49.91 87 ARG A N 1
ATOM 705 C CA . ARG A 1 87 ? -4.612 -3.409 -18.499 1.00 49.91 87 ARG A CA 1
ATOM 706 C C . ARG A 1 87 ? -5.500 -4.243 -17.573 1.00 49.91 87 ARG A C 1
ATOM 708 O O . ARG A 1 87 ? -6.569 -4.656 -18.019 1.00 49.91 87 ARG A O 1
ATOM 715 N N . VAL A 1 88 ? -5.103 -4.519 -16.327 1.00 51.50 88 VAL A N 1
ATOM 716 C CA . VAL A 1 88 ? -5.984 -5.274 -15.422 1.00 51.50 88 VAL A CA 1
ATOM 717 C C . VAL A 1 88 ? -7.265 -4.463 -15.198 1.00 51.50 88 VAL A C 1
ATOM 719 O O . VAL A 1 88 ? -7.220 -3.327 -14.724 1.00 51.50 88 VAL A O 1
ATOM 722 N N . LYS A 1 89 ? -8.411 -5.027 -15.608 1.00 46.50 89 LYS A N 1
ATOM 723 C CA . LYS A 1 89 ? -9.732 -4.404 -15.460 1.00 46.50 89 LYS A CA 1
ATOM 724 C C . LYS A 1 89 ? -9.948 -4.043 -13.989 1.00 46.50 89 LYS A C 1
ATOM 726 O O . LYS A 1 89 ? -9.812 -4.902 -13.118 1.00 46.50 89 LYS A O 1
ATOM 731 N N . LYS A 1 90 ? -10.311 -2.780 -13.728 1.00 47.44 90 LYS A N 1
ATOM 732 C CA . LYS A 1 90 ? -10.767 -2.302 -12.413 1.00 47.44 90 LYS A CA 1
ATOM 733 C C . LYS A 1 90 ? -11.738 -3.329 -11.813 1.00 47.44 90 LYS A C 1
ATOM 735 O O . LYS A 1 90 ? -12.792 -3.572 -12.390 1.00 47.44 90 LYS A O 1
ATOM 740 N N . GLY A 1 91 ? -11.376 -3.933 -10.682 1.00 45.19 91 GLY A N 1
ATOM 741 C CA . GLY A 1 91 ? -12.291 -4.729 -9.856 1.00 45.19 91 GLY A CA 1
ATOM 742 C C . GLY A 1 91 ? -11.997 -6.226 -9.732 1.00 45.19 91 GLY A C 1
ATOM 743 O O . GLY A 1 91 ? -12.334 -6.791 -8.697 1.00 45.19 91 GLY A O 1
ATOM 744 N N . VAL A 1 92 ? -11.328 -6.874 -10.694 1.00 49.00 92 VAL A N 1
ATOM 745 C CA . VAL A 1 92 ? -11.011 -8.316 -10.595 1.00 49.00 92 VAL A CA 1
ATOM 746 C C . VAL A 1 92 ? -9.505 -8.490 -10.495 1.00 49.00 92 VAL A C 1
ATOM 748 O O . VAL A 1 92 ? -8.787 -8.524 -11.489 1.00 49.00 92 VAL A O 1
ATOM 751 N N . TRP A 1 93 ? -9.022 -8.537 -9.260 1.00 50.97 93 TRP A N 1
ATOM 752 C CA . TRP A 1 93 ? -7.618 -8.748 -8.938 1.00 50.97 93 TRP A CA 1
ATOM 753 C C . TRP A 1 93 ? -7.453 -10.128 -8.301 1.00 50.97 93 TRP A C 1
ATOM 755 O O . TRP A 1 93 ? -7.650 -10.284 -7.096 1.00 50.97 93 TRP A O 1
ATOM 765 N N . SER A 1 94 ? -7.110 -11.137 -9.104 1.00 52.38 94 SER A N 1
ATOM 766 C CA . SER A 1 94 ? -6.665 -12.435 -8.598 1.00 52.38 94 SER A CA 1
ATOM 767 C C . SER A 1 94 ? -5.186 -12.332 -8.218 1.00 52.38 94 SER A C 1
ATOM 769 O O . SER A 1 94 ? -4.299 -12.286 -9.064 1.00 52.38 94 SER A O 1
ATOM 771 N N . PHE A 1 95 ? -4.890 -12.278 -6.917 1.00 51.03 95 PHE A N 1
ATOM 772 C CA . PHE A 1 95 ? -3.508 -12.451 -6.438 1.00 51.03 95 PHE A CA 1
ATOM 773 C C . PHE A 1 95 ? -2.990 -13.883 -6.610 1.00 51.03 95 PHE A C 1
ATOM 775 O O . PHE A 1 95 ? -1.776 -14.093 -6.539 1.00 51.03 95 PHE A O 1
ATOM 782 N N . LEU A 1 96 ? -3.918 -14.823 -6.815 1.00 49.84 96 LEU A N 1
ATOM 783 C CA . LEU A 1 96 ? -3.684 -16.225 -7.125 1.00 49.84 96 LEU A CA 1
ATOM 784 C C . LEU A 1 96 ? -3.097 -16.314 -8.542 1.00 49.84 96 LEU A C 1
ATOM 786 O O . LEU A 1 96 ? -3.834 -16.272 -9.516 1.00 49.84 96 LEU A O 1
ATOM 790 N N . ASP A 1 97 ? -1.767 -16.261 -8.593 1.00 50.88 97 ASP A N 1
ATOM 791 C CA . ASP A 1 97 ? -0.780 -16.726 -9.585 1.00 50.88 97 ASP A CA 1
ATOM 792 C C . ASP A 1 97 ? -1.026 -16.781 -11.110 1.00 50.88 97 ASP A C 1
ATOM 794 O O . ASP A 1 97 ? -0.079 -17.086 -11.830 1.00 50.88 97 ASP A O 1
ATOM 798 N N . ASP A 1 98 ? -2.157 -16.355 -11.665 1.00 47.06 98 ASP A N 1
ATOM 799 C CA . ASP A 1 98 ? -2.426 -16.559 -13.101 1.00 47.06 98 ASP A CA 1
ATOM 800 C C . ASP A 1 98 ? -1.932 -15.457 -14.043 1.00 47.06 98 ASP A C 1
ATOM 802 O O . ASP A 1 98 ? -2.087 -15.562 -15.258 1.00 47.06 98 ASP A O 1
ATOM 806 N N . ASP A 1 99 ? -1.270 -14.419 -13.535 1.00 52.25 99 ASP A N 1
ATOM 807 C CA . ASP A 1 99 ? -0.600 -13.459 -14.414 1.00 52.25 99 ASP A CA 1
ATOM 808 C C . ASP A 1 99 ? 0.896 -13.402 -14.104 1.00 52.25 99 ASP A C 1
ATOM 810 O O . ASP A 1 99 ? 1.457 -12.406 -13.634 1.00 52.25 99 ASP A O 1
ATOM 814 N N . ILE A 1 100 ? 1.545 -14.534 -14.398 1.00 53.69 100 ILE A N 1
ATOM 815 C CA . ILE A 1 100 ? 3.003 -14.721 -14.506 1.00 53.69 100 ILE A CA 1
ATOM 816 C C . ILE A 1 100 ? 3.650 -13.592 -15.341 1.00 53.69 100 ILE A C 1
ATOM 818 O O . ILE A 1 100 ? 4.828 -13.287 -15.172 1.00 53.69 100 ILE A O 1
ATOM 822 N N . ASN A 1 101 ? 2.880 -12.899 -16.191 1.00 58.25 101 ASN A N 1
ATOM 823 C CA . ASN A 1 101 ? 3.356 -11.815 -17.049 1.00 58.25 101 ASN A CA 1
ATOM 824 C C . ASN A 1 101 ? 3.276 -10.410 -16.418 1.00 58.25 101 ASN A C 1
ATOM 826 O O . ASN A 1 101 ? 3.663 -9.425 -17.060 1.00 58.25 101 ASN A O 1
ATOM 830 N N . LEU A 1 102 ? 2.781 -10.272 -15.184 1.00 62.44 102 LEU A N 1
ATOM 831 C CA . LEU A 1 102 ? 2.788 -8.993 -14.474 1.00 62.44 102 LEU A CA 1
ATOM 832 C C . LEU A 1 102 ? 4.159 -8.720 -13.865 1.00 62.44 102 LEU A C 1
ATOM 834 O O . LEU A 1 102 ? 4.604 -9.425 -12.956 1.00 62.4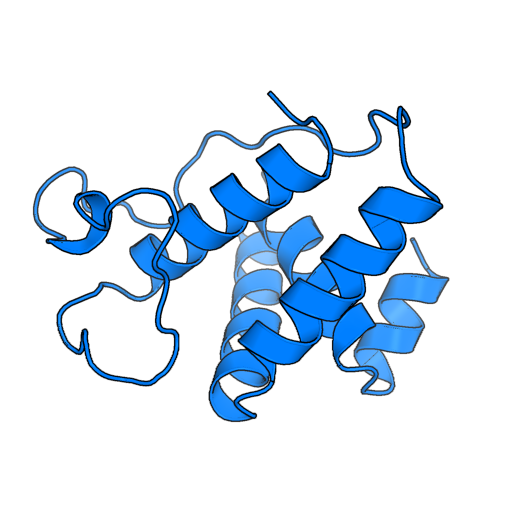4 102 LEU A O 1
ATOM 838 N N . CYS A 1 103 ? 4.768 -7.607 -14.280 1.00 81.25 103 CYS A N 1
ATOM 839 C CA . CYS A 1 103 ? 5.871 -7.006 -13.542 1.00 81.25 103 CYS A CA 1
ATOM 840 C C . CYS A 1 103 ? 5.470 -6.827 -12.074 1.00 81.25 103 CYS A C 1
ATOM 842 O O . CYS A 1 103 ? 4.404 -6.285 -11.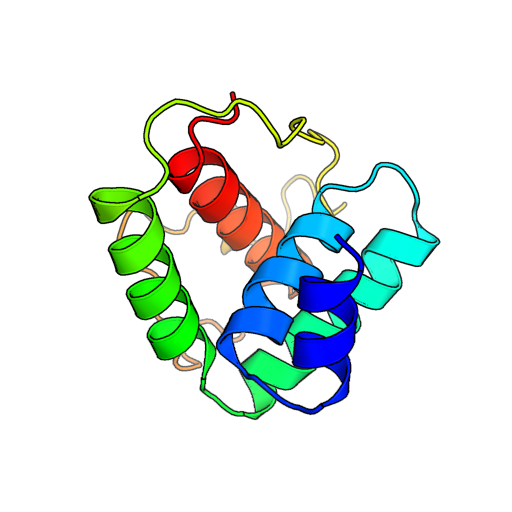771 1.00 81.25 103 CYS A O 1
ATOM 844 N N . GLU A 1 104 ? 6.349 -7.260 -11.170 1.00 84.75 104 GLU A N 1
ATOM 845 C CA . GLU A 1 104 ? 6.144 -7.135 -9.732 1.00 84.75 104 GLU A CA 1
ATOM 846 C C . GLU A 1 104 ? 5.773 -5.704 -9.328 1.00 84.75 104 GLU A C 1
ATOM 848 O O . GLU A 1 104 ? 4.791 -5.497 -8.621 1.00 84.75 104 GLU A O 1
ATOM 853 N N . TYR A 1 105 ? 6.502 -4.711 -9.832 1.00 88.94 105 TYR A N 1
ATOM 854 C CA . TYR A 1 105 ? 6.242 -3.315 -9.503 1.00 88.94 105 TYR A CA 1
ATOM 855 C C . TYR A 1 105 ? 4.888 -2.827 -10.015 1.00 88.94 105 TYR A C 1
ATOM 857 O O . TYR A 1 105 ? 4.202 -2.113 -9.296 1.00 88.94 105 TYR A O 1
ATOM 865 N N . SER A 1 106 ? 4.463 -3.252 -11.215 1.00 85.12 106 SER A N 1
ATOM 866 C CA . SER A 1 106 ? 3.128 -2.902 -11.720 1.00 85.12 106 SER A CA 1
ATOM 867 C C . SER A 1 106 ? 2.036 -3.457 -10.816 1.00 85.12 106 SER A C 1
ATOM 869 O O . SER A 1 106 ? 0.990 -2.837 -10.671 1.00 85.12 106 SER A O 1
ATOM 871 N N . ARG A 1 107 ? 2.272 -4.623 -10.206 1.00 85.25 107 ARG A N 1
ATOM 872 C CA . ARG A 1 107 ? 1.336 -5.188 -9.241 1.00 85.25 107 ARG A CA 1
ATOM 873 C C . ARG A 1 107 ? 1.226 -4.268 -8.017 1.00 85.25 107 ARG A C 1
ATOM 875 O O . ARG A 1 107 ? 0.140 -3.873 -7.614 1.00 85.25 107 ARG A O 1
ATOM 882 N N . TRP A 1 108 ? 2.353 -3.873 -7.447 1.00 89.62 108 TRP A N 1
ATOM 883 C CA . TRP A 1 108 ? 2.328 -2.993 -6.282 1.00 89.62 108 TRP A CA 1
ATOM 884 C C . TRP A 1 108 ? 1.754 -1.605 -6.587 1.00 89.62 108 TRP A C 1
ATOM 886 O O . TRP A 1 108 ? 1.014 -1.090 -5.761 1.00 89.62 108 TRP A O 1
ATOM 896 N N . ASP A 1 109 ? 1.976 -1.059 -7.785 1.00 89.56 109 ASP A N 1
ATOM 897 C CA . ASP A 1 109 ? 1.343 0.195 -8.225 1.00 89.56 109 ASP A CA 1
ATOM 898 C C . ASP A 1 109 ? -0.191 0.125 -8.193 1.00 89.56 109 ASP A C 1
ATOM 900 O O . ASP A 1 109 ? -0.849 1.028 -7.683 1.00 89.56 109 ASP A O 1
ATOM 904 N N . HIS A 1 110 ? -0.776 -0.972 -8.677 1.00 86.12 110 HIS A N 1
ATOM 905 C CA . HIS A 1 110 ? -2.227 -1.174 -8.610 1.00 86.12 110 HIS A CA 1
ATOM 906 C C . HIS A 1 110 ? -2.741 -1.368 -7.182 1.00 86.12 110 HIS A C 1
ATOM 908 O O . HIS A 1 110 ? -3.843 -0.921 -6.866 1.00 86.12 110 HIS A O 1
ATOM 914 N N . GLU A 1 111 ? -1.970 -2.031 -6.315 1.00 90.19 111 GLU A N 1
ATOM 915 C CA . GLU A 1 111 ? -2.335 -2.156 -4.900 1.00 90.19 111 GLU A CA 1
ATOM 916 C C . GLU A 1 111 ? -2.318 -0.792 -4.208 1.00 90.19 111 GLU A C 1
ATOM 918 O O . GLU A 1 111 ? -3.230 -0.492 -3.445 1.00 90.19 111 GLU A O 1
ATOM 923 N N . ILE A 1 112 ? -1.329 0.050 -4.521 1.00 90.88 112 ILE A N 1
ATOM 924 C CA . ILE A 1 112 ? -1.242 1.431 -4.036 1.00 90.88 112 ILE A CA 1
ATOM 925 C C . ILE A 1 112 ? -2.445 2.241 -4.522 1.00 90.88 112 ILE A C 1
ATOM 927 O O . ILE A 1 112 ? -3.027 2.982 -3.737 1.00 90.88 112 ILE A O 1
ATOM 931 N N . ASP A 1 113 ? -2.859 2.103 -5.783 1.00 88.62 113 ASP A N 1
ATOM 932 C CA . ASP A 1 113 ? -4.057 2.784 -6.289 1.00 88.62 113 ASP A CA 1
ATOM 933 C C . ASP A 1 113 ? -5.330 2.325 -5.561 1.00 88.62 113 ASP A C 1
ATOM 935 O O . ASP A 1 113 ? -6.163 3.159 -5.201 1.00 88.62 113 ASP A O 1
ATOM 939 N N . PHE A 1 114 ? -5.471 1.023 -5.288 1.00 87.56 114 PHE A N 1
ATOM 940 C CA . PHE A 1 114 ? -6.569 0.504 -4.466 1.00 87.56 114 PHE A CA 1
ATOM 941 C C . PHE A 1 114 ? -6.516 1.045 -3.031 1.00 87.56 114 PHE A C 1
ATOM 943 O O . PHE A 1 114 ? -7.541 1.447 -2.487 1.00 87.56 114 PHE A O 1
ATOM 950 N N . PHE A 1 115 ? -5.332 1.065 -2.422 1.00 89.69 115 PHE A N 1
ATOM 951 C CA . PHE A 1 115 ? -5.126 1.547 -1.061 1.00 89.69 115 PHE A CA 1
ATOM 952 C C . PHE A 1 115 ? -5.425 3.046 -0.950 1.00 89.69 115 PHE A C 1
ATOM 954 O O . PHE A 1 115 ? -6.163 3.462 -0.066 1.00 89.69 115 PHE A O 1
ATOM 961 N N . ASN A 1 116 ? -4.941 3.852 -1.892 1.00 87.44 116 ASN A N 1
ATOM 962 C CA . ASN A 1 116 ? -5.255 5.277 -1.964 1.00 87.44 116 ASN A CA 1
ATOM 963 C C . ASN A 1 116 ? -6.759 5.513 -2.130 1.00 87.44 116 ASN A C 1
ATOM 965 O O . ASN A 1 116 ? -7.320 6.355 -1.438 1.00 87.44 116 ASN A O 1
ATOM 969 N N . TRP A 1 117 ? -7.424 4.741 -2.996 1.00 85.56 117 TRP A N 1
ATOM 970 C CA . TRP A 1 117 ? -8.879 4.802 -3.139 1.00 85.56 117 TRP A CA 1
ATOM 971 C C . TRP A 1 117 ? -9.604 4.460 -1.833 1.00 85.56 117 TRP A C 1
ATOM 973 O O . TRP A 1 117 ? -10.559 5.139 -1.476 1.00 85.56 117 TRP A O 1
ATOM 983 N N . LEU A 1 118 ? -9.138 3.440 -1.107 1.00 84.50 118 LEU A N 1
ATOM 984 C CA . LEU A 1 118 ? -9.745 3.023 0.153 1.00 84.50 118 LEU A CA 1
ATOM 985 C C . LEU A 1 118 ? -9.695 4.130 1.216 1.00 84.50 118 LEU A C 1
ATOM 987 O O . LEU A 1 118 ? -10.646 4.287 1.969 1.00 84.50 118 LEU A O 1
ATOM 991 N N . PHE A 1 119 ? -8.601 4.890 1.268 1.00 82.88 119 PHE A N 1
ATOM 992 C CA . PHE A 1 119 ? -8.385 5.959 2.248 1.00 82.88 119 PHE A CA 1
ATOM 993 C C . PHE A 1 119 ? -8.750 7.365 1.732 1.00 82.88 119 PHE A C 1
ATOM 995 O O . PHE A 1 119 ? -8.343 8.351 2.345 1.00 82.88 119 PHE A O 1
ATOM 1002 N N . ASP A 1 120 ? -9.486 7.478 0.620 1.00 78.69 120 ASP A N 1
ATOM 1003 C CA . ASP A 1 120 ? -9.875 8.762 0.007 1.00 78.69 120 ASP A CA 1
ATOM 1004 C C . ASP A 1 120 ? -8.685 9.698 -0.310 1.00 78.69 120 ASP A C 1
ATOM 1006 O O . ASP A 1 120 ? -8.726 10.916 -0.122 1.00 78.69 120 ASP A O 1
ATOM 1010 N N . VAL A 1 121 ? -7.597 9.122 -0.823 1.00 72.69 121 VAL A N 1
ATOM 1011 C CA . VAL A 1 121 ? -6.349 9.815 -1.173 1.00 72.69 121 VAL A CA 1
ATOM 1012 C C . VAL A 1 121 ? -6.286 10.040 -2.689 1.00 72.69 121 VAL A C 1
ATOM 1014 O O . VAL A 1 121 ? -6.086 9.093 -3.455 1.00 72.69 121 VAL A O 1
ATOM 1017 N N . TYR A 1 122 ? -6.438 11.292 -3.143 1.00 66.50 122 TYR A N 1
ATOM 1018 C CA . TYR A 1 122 ? -6.579 11.649 -4.571 1.00 66.50 122 TYR A CA 1
ATOM 1019 C C . TYR A 1 122 ? -5.315 12.235 -5.229 1.00 66.50 122 TYR A C 1
ATOM 1021 O O . TYR A 1 122 ? -4.631 13.115 -4.667 1.00 66.50 122 TYR A O 1
#

Radius of gyration: 13.94 Å; chains: 1; bounding box: 31×29×39 Å

pLDDT: mean 80.76, std 16.02, range [45.19, 96.56]

Foldseek 3Di:
DVVLVVCLVVPPLLSLLVCLLLLCQDPDPVSVVVSLVSVVVSLVVVCNVVSLVVVLVCLVPPQPDDPPGEGDPDQQDPCPPPQPLVPDPPPDDDSPPPPPRGDSRSVSRVVSVVVCVSNVHD